Protein AF-A0A1Y3MLD2-F1 (afdb_monomer_lite)

Radius of gyration: 12.8 Å; chains: 1; bounding box: 26×33×34 Å

Secondary structure (DSSP, 8-state):
-------HHHHHHHHHHHHHHHHTT--TT---STT---HHHHHHHH--GGGHHHHHHHHHHH---TT---TTS--HHHHHHHSTT--HHHHHHHHHTT----

Structure (mmCIF, N/CA/C/O backbone):
data_AF-A0A1Y3MLD2-F1
#
_entry.id   AF-A0A1Y3MLD2-F1
#
loop_
_atom_site.group_PDB
_atom_site.id
_atom_site.type_symbol
_atom_site.label_atom_id
_atom_site.label_alt_id
_atom_site.label_comp_id
_atom_site.label_asym_id
_atom_site.label_entity_id
_atom_site.label_seq_id
_atom_site.pdbx_PDB_ins_code
_atom_site.Cartn_x
_atom_site.Cartn_y
_atom_site.Cartn_z
_atom_site.occupancy
_atom_site.B_iso_or_equiv
_atom_site.auth_seq_id
_atom_site.auth_comp_id
_atom_site.auth_asym_id
_atom_site.auth_atom_id
_atom_site.pdbx_PDB_model_num
ATOM 1 N N . MET A 1 1 ? 14.334 14.562 16.181 1.00 36.72 1 MET A N 1
ATOM 2 C CA . MET A 1 1 ? 14.515 13.951 14.849 1.00 36.72 1 MET A CA 1
ATOM 3 C C . MET A 1 1 ? 13.325 14.393 14.041 1.00 36.72 1 MET A C 1
ATOM 5 O O . MET A 1 1 ? 12.219 14.229 14.530 1.00 36.72 1 MET A O 1
ATOM 9 N N . GLU A 1 2 ? 13.577 15.101 12.945 1.00 36.31 2 GLU A N 1
ATOM 10 C CA . GLU A 1 2 ? 12.586 15.909 12.234 1.00 36.31 2 GLU A CA 1
ATOM 11 C C . GLU A 1 2 ? 11.333 15.100 11.891 1.00 36.31 2 GLU A C 1
ATOM 13 O O . GLU A 1 2 ? 11.390 14.066 11.224 1.00 36.31 2 GLU A O 1
ATOM 18 N N . ASP A 1 3 ? 10.192 15.573 12.387 1.00 42.56 3 ASP A N 1
ATOM 19 C CA . ASP A 1 3 ? 8.886 15.067 12.009 1.00 42.56 3 ASP A CA 1
ATOM 20 C C . ASP A 1 3 ? 8.695 15.315 10.510 1.00 42.56 3 ASP A C 1
ATOM 22 O O . ASP A 1 3 ? 8.206 16.361 10.096 1.00 42.56 3 ASP A O 1
ATOM 26 N N . HIS A 1 4 ? 9.042 14.340 9.664 1.00 48.03 4 HIS A N 1
ATOM 27 C CA . HIS A 1 4 ? 8.622 14.327 8.254 1.00 48.03 4 HIS A CA 1
ATOM 28 C C . HIS A 1 4 ? 7.120 14.020 8.155 1.00 48.03 4 HIS A C 1
ATOM 30 O O . HIS A 1 4 ? 6.703 13.039 7.542 1.00 48.03 4 HIS A O 1
ATOM 36 N N . HIS A 1 5 ? 6.300 14.710 8.943 1.00 54.41 5 HIS A N 1
ATOM 37 C CA . HIS A 1 5 ? 4.886 14.819 8.664 1.00 54.41 5 HIS A CA 1
ATOM 38 C C . HIS A 1 5 ? 4.828 15.680 7.414 1.00 54.41 5 HIS A C 1
ATOM 40 O O . HIS A 1 5 ? 5.000 16.897 7.484 1.00 54.41 5 HIS A O 1
ATOM 46 N N . TYR A 1 6 ? 4.738 15.031 6.256 1.00 59.78 6 TYR A N 1
ATOM 47 C CA . TYR A 1 6 ? 4.562 15.774 5.028 1.00 59.78 6 TYR A CA 1
ATOM 48 C C . TYR A 1 6 ? 3.243 16.527 5.168 1.00 59.78 6 TYR A C 1
ATOM 50 O O . TYR A 1 6 ? 2.218 15.886 5.398 1.00 59.78 6 TYR A O 1
ATOM 58 N N . PRO A 1 7 ? 3.257 17.869 5.073 1.00 61.69 7 PRO A N 1
ATOM 59 C CA . PRO A 1 7 ? 2.029 18.638 5.095 1.00 61.69 7 PRO A CA 1
ATOM 60 C C . PRO A 1 7 ? 1.053 18.035 4.089 1.00 61.69 7 PRO A C 1
ATOM 62 O O . PRO A 1 7 ? 1.474 17.583 3.020 1.00 61.69 7 PRO A O 1
ATOM 65 N N . ILE A 1 8 ? -0.243 18.058 4.388 1.00 63.00 8 ILE A N 1
ATOM 66 C CA . ILE A 1 8 ? -1.272 17.502 3.498 1.00 63.00 8 ILE A CA 1
ATOM 67 C C . ILE A 1 8 ? -1.155 18.019 2.052 1.00 63.00 8 ILE A C 1
ATOM 69 O O . ILE A 1 8 ? -1.508 17.324 1.100 1.00 63.00 8 ILE A O 1
ATOM 73 N N . ASP A 1 9 ? -0.599 19.218 1.873 1.00 67.19 9 ASP A N 1
ATOM 74 C CA . ASP A 1 9 ? -0.308 19.826 0.577 1.00 67.19 9 ASP A CA 1
ATOM 75 C C . ASP A 1 9 ? 0.797 19.101 -0.206 1.00 67.19 9 ASP A C 1
ATOM 77 O O . ASP A 1 9 ? 0.693 18.968 -1.426 1.00 67.19 9 ASP A O 1
ATOM 81 N N . VAL A 1 10 ? 1.811 18.560 0.474 1.00 71.56 10 VAL A N 1
ATOM 82 C CA . VAL A 1 10 ? 2.845 17.711 -0.136 1.00 71.56 10 VAL A CA 1
ATOM 83 C C . VAL 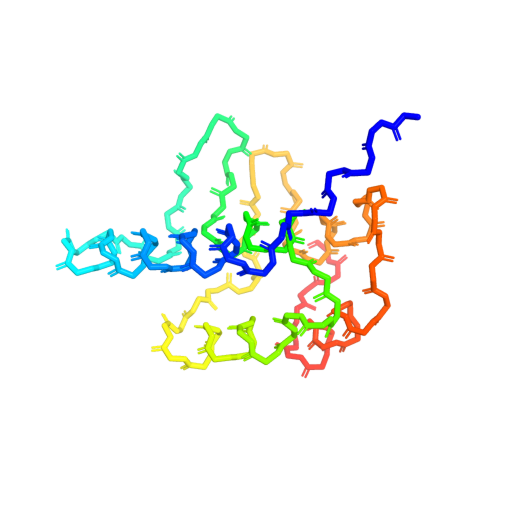A 1 10 ? 2.256 16.365 -0.547 1.00 71.56 10 VAL A C 1
ATOM 85 O O . VAL A 1 10 ? 2.512 15.916 -1.658 1.00 71.56 10 VAL A O 1
ATOM 88 N N . ILE A 1 11 ? 1.393 15.755 0.272 1.00 69.12 11 ILE A N 1
ATOM 89 C CA . ILE A 1 11 ? 0.708 14.497 -0.082 1.00 69.12 11 ILE A CA 1
ATOM 90 C C . ILE A 1 11 ? -0.225 14.702 -1.278 1.00 69.12 11 ILE A C 1
ATOM 92 O O . ILE A 1 11 ? -0.212 13.916 -2.225 1.00 69.12 11 ILE A O 1
ATOM 96 N N . LYS A 1 12 ? -0.981 15.805 -1.305 1.00 70.44 12 LYS A N 1
ATOM 97 C CA . LYS A 1 12 ? -1.774 16.199 -2.479 1.00 70.44 12 LYS A CA 1
ATOM 98 C C . LYS A 1 12 ? -0.897 16.405 -3.711 1.00 70.44 12 LYS A C 1
ATOM 100 O O . LYS A 1 12 ? -1.316 16.038 -4.808 1.00 70.44 12 LYS A O 1
ATOM 105 N N . HIS A 1 13 ? 0.297 16.975 -3.549 1.00 75.38 13 HIS A N 1
ATOM 106 C CA . HIS A 1 13 ? 1.247 17.142 -4.645 1.00 75.38 13 HIS A CA 1
ATOM 107 C C . HIS A 1 13 ? 1.775 15.796 -5.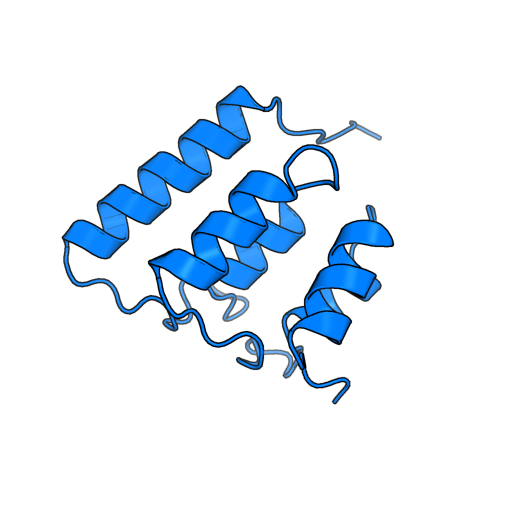149 1.00 75.38 13 HIS A C 1
ATOM 109 O O . HIS A 1 13 ? 1.773 15.582 -6.359 1.00 75.38 13 HIS A O 1
ATOM 115 N N . ILE A 1 14 ? 2.132 14.877 -4.244 1.00 72.00 14 ILE A N 1
ATOM 116 C CA . ILE A 1 14 ? 2.522 13.500 -4.570 1.00 72.00 14 ILE A CA 1
ATOM 117 C C . ILE A 1 14 ? 1.389 12.846 -5.353 1.00 72.00 14 ILE A C 1
ATOM 119 O O . ILE A 1 14 ? 1.584 12.529 -6.516 1.00 72.00 14 ILE A O 1
ATOM 123 N N . ILE A 1 15 ? 0.173 12.765 -4.805 1.00 73.12 15 ILE A N 1
ATOM 124 C CA . ILE A 1 15 ? -0.986 12.161 -5.486 1.00 73.12 15 ILE A CA 1
ATOM 125 C C . ILE A 1 15 ? -1.231 12.801 -6.856 1.00 73.12 15 ILE A C 1
ATOM 127 O O . ILE A 1 15 ? -1.522 12.096 -7.819 1.00 73.12 15 ILE A O 1
ATOM 131 N N . LYS A 1 16 ? -1.114 14.128 -6.977 1.00 78.00 16 LYS A N 1
ATOM 132 C CA . LYS A 1 16 ? -1.280 14.828 -8.256 1.00 78.00 16 LYS A CA 1
ATOM 133 C C . LYS A 1 16 ? -0.192 14.447 -9.261 1.00 78.00 16 LYS A C 1
ATOM 135 O O . LYS A 1 16 ? -0.519 14.229 -10.425 1.00 78.00 16 LYS A O 1
ATOM 140 N N . PHE A 1 17 ? 1.062 14.356 -8.827 1.00 73.75 17 PHE A N 1
ATOM 141 C CA . PHE A 1 17 ? 2.171 13.873 -9.645 1.00 73.75 17 PHE A CA 1
ATOM 142 C C . PHE A 1 17 ? 1.959 12.410 -10.053 1.00 73.75 17 PHE A C 1
ATOM 144 O O . PHE A 1 17 ? 2.048 12.097 -11.234 1.00 73.75 17 PHE A O 1
ATOM 151 N N . LEU A 1 18 ? 1.553 11.536 -9.127 1.00 70.31 18 LEU A N 1
ATOM 152 C CA . LEU A 1 18 ? 1.275 10.132 -9.431 1.00 70.31 18 LEU A CA 1
ATOM 153 C C . LEU A 1 18 ? 0.112 9.987 -10.435 1.00 70.31 18 LEU A C 1
ATOM 155 O O . LEU A 1 18 ? 0.220 9.232 -11.397 1.00 70.31 18 LEU A O 1
ATOM 159 N N . LYS A 1 19 ? -0.976 10.761 -10.278 1.00 70.06 19 LYS A N 1
ATOM 160 C CA . LYS A 1 19 ? -2.084 10.819 -11.256 1.00 70.06 19 LYS A CA 1
ATOM 161 C C . LYS A 1 19 ? -1.627 11.325 -12.620 1.00 70.06 19 LYS A C 1
ATOM 163 O O . LYS A 1 19 ? -2.137 10.874 -13.643 1.00 70.06 19 LYS A O 1
ATOM 168 N N . PHE A 1 20 ? -0.696 12.278 -12.640 1.00 75.44 20 PHE A N 1
ATOM 169 C CA . PHE A 1 20 ? -0.095 12.752 -13.878 1.00 75.44 20 PHE A CA 1
ATOM 170 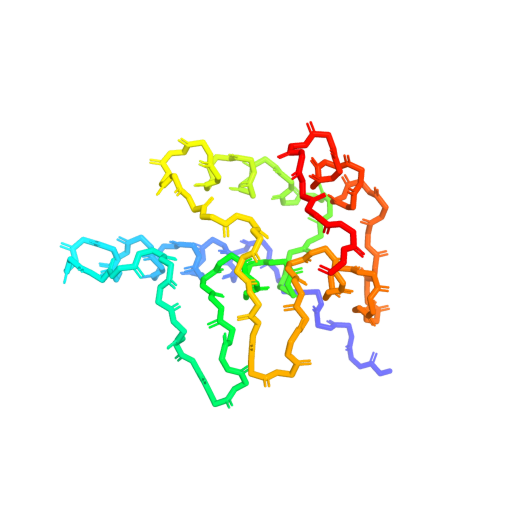C C . PHE A 1 20 ? 0.694 11.628 -14.552 1.00 75.44 20 PHE A C 1
ATOM 172 O O . PHE A 1 20 ? 0.473 11.404 -15.732 1.00 75.44 20 PHE A O 1
ATOM 179 N N . SER A 1 21 ? 1.505 10.861 -13.820 1.00 67.69 21 SER A N 1
ATOM 180 C CA . SER A 1 21 ? 2.245 9.717 -14.372 1.00 67.69 21 SER A CA 1
ATOM 181 C C . SER A 1 21 ? 1.330 8.624 -14.940 1.00 67.69 21 SER A C 1
ATOM 183 O O . SER A 1 21 ? 1.561 8.173 -16.057 1.00 67.69 21 SER A O 1
ATOM 185 N N . ILE A 1 22 ? 0.236 8.267 -14.251 1.00 68.75 22 ILE A N 1
ATOM 186 C CA . ILE A 1 22 ? -0.760 7.292 -14.754 1.00 68.75 22 ILE A CA 1
ATOM 187 C C . ILE A 1 22 ? -1.381 7.748 -16.081 1.00 68.75 22 ILE A C 1
ATOM 189 O O . ILE A 1 22 ? -1.633 6.937 -16.968 1.00 68.75 22 ILE A O 1
ATOM 193 N N . LYS A 1 23 ? -1.601 9.058 -16.255 1.00 70.19 23 LYS A N 1
ATOM 194 C CA . LYS A 1 23 ? -2.131 9.623 -17.506 1.00 70.19 23 LYS A CA 1
ATOM 195 C C . LYS A 1 23 ? -1.225 9.341 -18.715 1.00 70.19 23 LYS A C 1
ATOM 197 O O . LYS A 1 23 ? -1.726 9.328 -19.834 1.00 70.19 23 LYS A O 1
ATOM 202 N N . TYR A 1 24 ? 0.071 9.116 -18.505 1.00 76.81 24 TYR A N 1
ATOM 203 C CA . TYR A 1 24 ? 1.026 8.739 -19.554 1.00 76.81 24 TYR A CA 1
ATOM 204 C C . TYR A 1 24 ? 1.200 7.219 -19.674 1.00 76.81 24 TYR A C 1
ATOM 206 O O . TYR A 1 24 ? 2.274 6.757 -20.039 1.00 76.81 24 TYR A O 1
ATOM 214 N N . GLU A 1 25 ? 0.150 6.454 -19.359 1.00 72.81 25 GLU A N 1
ATOM 215 C CA . GLU A 1 25 ? 0.117 4.986 -19.451 1.00 72.81 25 GLU A CA 1
ATOM 216 C C . GLU A 1 25 ? 1.132 4.276 -18.540 1.00 72.81 25 GLU A C 1
ATOM 218 O O . GLU A 1 25 ? 1.434 3.101 -18.744 1.00 72.81 25 GLU A O 1
ATOM 223 N N . ALA A 1 26 ? 1.631 4.959 -17.501 1.00 76.94 26 ALA A N 1
ATOM 224 C CA . ALA A 1 26 ? 2.450 4.311 -16.486 1.00 76.94 26 ALA A CA 1
ATOM 225 C C . ALA A 1 26 ? 1.644 3.189 -15.824 1.00 76.94 26 ALA A C 1
ATOM 227 O O . ALA A 1 26 ? 0.504 3.391 -15.386 1.00 76.94 26 ALA A O 1
ATOM 228 N N . ASN A 1 27 ? 2.241 2.003 -15.744 1.00 84.12 27 ASN A N 1
ATOM 229 C CA . ASN A 1 27 ? 1.589 0.872 -15.115 1.00 84.12 27 ASN A CA 1
ATOM 230 C C . ASN A 1 27 ? 1.504 1.133 -13.601 1.00 84.12 27 ASN A C 1
ATOM 232 O O . ASN A 1 27 ? 2.512 1.318 -12.926 1.00 84.12 27 ASN A O 1
ATOM 236 N N . ILE A 1 28 ? 0.285 1.138 -13.056 1.00 84.81 28 ILE A N 1
ATOM 237 C CA . ILE A 1 28 ? 0.008 1.416 -11.635 1.00 84.81 28 ILE A CA 1
ATOM 238 C C . ILE A 1 28 ? 0.764 0.486 -10.671 1.00 84.81 28 ILE A C 1
ATOM 240 O O . ILE A 1 28 ? 1.039 0.846 -9.526 1.00 84.81 28 ILE A O 1
ATOM 244 N N . ASN A 1 29 ? 1.103 -0.699 -11.167 1.00 88.62 29 ASN A N 1
ATOM 245 C CA . ASN A 1 29 ? 1.754 -1.794 -10.466 1.00 88.62 29 ASN A CA 1
ATOM 246 C C . ASN A 1 29 ? 3.256 -1.890 -10.784 1.00 88.62 29 ASN A C 1
ATOM 248 O O . ASN A 1 29 ? 3.914 -2.855 -10.402 1.00 88.62 29 ASN A O 1
ATOM 252 N N . GLU A 1 30 ? 3.803 -0.918 -11.512 1.00 89.75 30 GLU A N 1
ATOM 253 C CA . GLU A 1 30 ? 5.224 -0.862 -11.828 1.00 89.75 30 GLU A CA 1
ATOM 254 C C . GLU A 1 30 ? 6.060 -0.595 -10.573 1.00 89.75 30 GLU A C 1
ATOM 256 O O . GLU A 1 30 ? 5.667 0.158 -9.677 1.00 89.75 30 GLU A O 1
ATOM 261 N N . LYS A 1 31 ? 7.239 -1.216 -10.530 1.00 90.75 31 LYS A N 1
ATOM 262 C CA . LYS A 1 31 ? 8.278 -0.939 -9.541 1.00 90.75 31 LYS A CA 1
ATOM 263 C C . LYS A 1 31 ? 9.076 0.271 -10.023 1.00 90.75 31 LYS A C 1
ATOM 265 O O . LYS A 1 31 ? 9.754 0.187 -11.041 1.00 90.75 31 LYS A O 1
ATOM 270 N N . ILE A 1 32 ? 8.965 1.396 -9.321 1.00 86.69 32 ILE A N 1
ATOM 271 C CA . ILE A 1 32 ? 9.357 2.718 -9.849 1.00 86.69 32 ILE A CA 1
ATOM 272 C C . ILE A 1 32 ? 10.606 3.322 -9.195 1.00 86.69 32 ILE A C 1
ATOM 274 O O . ILE A 1 32 ? 10.979 4.451 -9.512 1.00 86.69 32 ILE A O 1
ATOM 278 N N . ASN A 1 33 ? 11.245 2.611 -8.265 1.00 86.62 33 ASN A N 1
ATOM 279 C CA . ASN A 1 33 ? 12.481 3.050 -7.620 1.00 86.62 33 ASN A CA 1
ATOM 280 C C . ASN A 1 33 ? 13.443 1.877 -7.368 1.00 86.62 33 ASN A C 1
ATOM 282 O O . ASN A 1 33 ? 13.115 0.718 -7.626 1.00 86.62 33 ASN A O 1
ATOM 286 N N . ASP A 1 34 ? 14.620 2.191 -6.826 1.00 90.75 34 ASP A N 1
ATOM 287 C CA . ASP A 1 34 ? 15.693 1.222 -6.571 1.00 90.75 34 ASP A CA 1
ATOM 288 C C . ASP A 1 34 ? 15.348 0.177 -5.500 1.00 90.75 34 ASP A C 1
ATOM 290 O O . ASP A 1 34 ? 15.955 -0.888 -5.479 1.00 90.75 34 ASP A O 1
ATOM 294 N N . ASN A 1 35 ? 14.351 0.443 -4.647 1.00 89.62 35 ASN A N 1
ATOM 295 C CA . ASN A 1 35 ? 13.832 -0.527 -3.674 1.00 89.62 35 ASN A CA 1
ATOM 296 C C . ASN A 1 35 ? 12.761 -1.437 -4.288 1.00 89.62 35 ASN A C 1
ATOM 298 O O . ASN A 1 35 ? 12.278 -2.368 -3.651 1.00 89.62 35 ASN A O 1
ATOM 302 N N . GLY A 1 36 ? 12.338 -1.151 -5.518 1.00 92.50 36 GLY A N 1
ATOM 303 C CA . GLY A 1 36 ? 11.254 -1.856 -6.178 1.00 92.50 36 GLY A CA 1
ATOM 304 C C . GLY A 1 36 ? 9.877 -1.487 -5.637 1.00 92.50 36 GLY A C 1
ATOM 305 O O . GLY A 1 36 ? 8.934 -2.257 -5.803 1.00 92.50 36 GLY A O 1
ATOM 306 N N . ASP A 1 37 ? 9.749 -0.336 -4.980 1.00 91.88 37 ASP A N 1
ATOM 307 C CA . ASP A 1 37 ? 8.474 0.129 -4.453 1.00 91.88 37 ASP A CA 1
ATOM 308 C C . ASP A 1 37 ? 7.515 0.459 -5.604 1.00 91.88 37 ASP A C 1
ATOM 310 O O . ASP A 1 37 ? 7.896 1.060 -6.615 1.00 91.88 37 ASP A O 1
ATOM 314 N N . THR A 1 38 ? 6.243 0.116 -5.419 1.00 91.06 38 THR A N 1
ATOM 315 C CA . THR A 1 38 ? 5.155 0.594 -6.273 1.00 91.06 38 THR A CA 1
ATOM 316 C C . THR A 1 38 ? 4.670 1.967 -5.817 1.00 91.06 38 THR A C 1
ATOM 318 O O . THR A 1 38 ? 4.968 2.440 -4.715 1.00 91.06 38 THR A O 1
ATOM 321 N N . LEU A 1 39 ? 3.829 2.595 -6.639 1.00 87.44 39 LEU A N 1
ATOM 322 C CA . LEU A 1 39 ? 3.131 3.831 -6.276 1.00 87.44 39 LEU A CA 1
ATOM 323 C C . LEU A 1 39 ? 2.340 3.701 -4.967 1.00 87.44 39 LEU A C 1
ATOM 325 O O . LEU A 1 39 ? 2.326 4.630 -4.158 1.00 87.44 39 LEU A O 1
ATOM 329 N N . LEU A 1 40 ? 1.708 2.547 -4.738 1.00 89.19 40 LEU A N 1
ATOM 330 C CA . LEU A 1 40 ? 0.966 2.283 -3.510 1.00 89.19 40 LEU A CA 1
ATOM 331 C C . LEU A 1 40 ? 1.896 2.227 -2.295 1.00 89.19 40 LEU A C 1
ATOM 333 O O . LEU A 1 40 ? 1.594 2.845 -1.276 1.00 89.19 40 LEU A O 1
ATOM 337 N N . ILE A 1 41 ? 3.040 1.548 -2.408 1.00 89.62 41 ILE A N 1
ATOM 338 C CA . ILE A 1 41 ? 4.024 1.479 -1.323 1.00 89.62 41 ILE A CA 1
ATOM 339 C C . ILE A 1 41 ? 4.509 2.888 -0.960 1.00 89.62 41 ILE A C 1
ATOM 341 O O . ILE A 1 41 ? 4.509 3.249 0.216 1.00 89.62 41 ILE A O 1
ATOM 345 N N . LEU A 1 42 ? 4.826 3.732 -1.947 1.00 87.00 42 LEU A N 1
ATOM 346 C CA . LEU A 1 42 ? 5.221 5.122 -1.686 1.00 87.00 42 LEU A CA 1
ATOM 347 C C . LEU A 1 42 ? 4.128 5.931 -0.976 1.00 87.00 42 LEU A C 1
ATOM 349 O O . LEU A 1 42 ? 4.433 6.707 -0.069 1.00 87.00 42 LEU A O 1
ATOM 353 N N . LEU A 1 43 ? 2.859 5.743 -1.352 1.00 86.19 43 LEU A N 1
ATOM 354 C CA . LEU A 1 43 ? 1.740 6.388 -0.660 1.00 86.19 43 LEU A CA 1
ATOM 355 C C . LEU A 1 43 ? 1.665 5.956 0.805 1.00 86.19 43 LEU A C 1
ATOM 357 O O . LEU A 1 43 ? 1.479 6.810 1.667 1.00 86.19 43 LEU A O 1
ATOM 361 N N . ILE A 1 44 ? 1.858 4.671 1.098 1.00 87.81 44 ILE A N 1
ATOM 362 C CA . ILE A 1 44 ? 1.851 4.148 2.470 1.00 87.81 44 ILE A CA 1
ATOM 363 C C . ILE A 1 44 ? 3.015 4.697 3.300 1.00 87.81 44 ILE A C 1
ATOM 365 O O . ILE A 1 44 ? 2.798 5.069 4.450 1.00 87.81 44 ILE A O 1
ATOM 369 N N . LYS A 1 45 ? 4.214 4.830 2.721 1.00 85.62 45 LYS A N 1
ATOM 370 C CA . LYS A 1 45 ? 5.373 5.435 3.405 1.00 85.62 45 LYS A CA 1
ATOM 371 C C . LYS A 1 45 ? 5.168 6.927 3.709 1.00 85.62 45 LYS A C 1
ATOM 373 O O . LYS A 1 45 ? 5.674 7.437 4.706 1.00 85.62 45 LYS A O 1
ATOM 378 N N . ALA A 1 46 ? 4.437 7.641 2.850 1.00 82.38 46 ALA A N 1
ATOM 379 C CA . ALA A 1 46 ? 4.252 9.091 2.957 1.00 82.38 46 ALA A CA 1
ATOM 380 C C . ALA A 1 46 ? 3.019 9.523 3.776 1.00 82.38 46 ALA A C 1
ATOM 382 O O . ALA A 1 46 ? 3.001 10.641 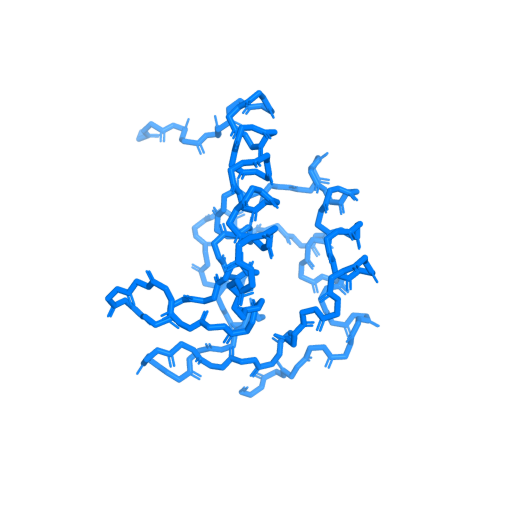4.293 1.00 82.38 46 ALA A O 1
ATOM 383 N N . CYS A 1 47 ? 1.985 8.682 3.865 1.00 81.56 47 CYS A N 1
ATOM 384 C CA . CYS A 1 47 ? 0.667 9.048 4.392 1.00 81.56 47 CYS A CA 1
ATOM 385 C C . CYS A 1 47 ? 0.410 8.521 5.805 1.00 81.56 47 CYS A C 1
ATOM 387 O O . CYS A 1 47 ? 0.809 7.415 6.149 1.00 81.56 47 CYS A O 1
ATOM 389 N N . MET A 1 48 ? -0.367 9.274 6.588 1.00 82.31 48 MET A N 1
ATOM 390 C CA . MET A 1 48 ? -0.894 8.868 7.899 1.00 82.31 48 MET A CA 1
ATOM 391 C C . MET A 1 48 ? -2.415 8.677 7.837 1.00 82.31 48 MET A C 1
ATOM 393 O O . MET A 1 48 ? -3.041 8.897 6.800 1.00 82.31 48 MET A O 1
ATOM 397 N N . SER A 1 49 ? -3.054 8.258 8.933 1.00 81.50 49 SER A N 1
ATOM 398 C CA . SER A 1 49 ? -4.505 8.000 8.937 1.00 81.50 49 SER A CA 1
ATOM 399 C C . SER A 1 49 ? -5.389 9.199 8.614 1.00 81.50 49 SER A C 1
ATOM 401 O O . SER A 1 49 ? -6.538 9.010 8.222 1.00 81.50 49 SER A O 1
ATOM 403 N N . GLU A 1 50 ? -4.882 10.418 8.748 1.00 84.81 50 GLU A N 1
ATOM 404 C CA . GLU A 1 50 ? -5.551 11.627 8.259 1.00 84.81 50 GLU A CA 1
ATOM 405 C C . GLU A 1 50 ? -5.681 11.673 6.728 1.00 84.81 50 GLU A C 1
ATOM 407 O O . GLU A 1 50 ? -6.583 12.330 6.219 1.00 84.81 50 GLU A O 1
ATOM 412 N N . ASN A 1 51 ? -4.836 10.936 6.000 1.00 84.00 51 ASN A N 1
ATOM 413 C CA . ASN A 1 51 ? -4.854 10.804 4.540 1.00 84.00 51 ASN A CA 1
ATOM 414 C C . ASN A 1 51 ? -5.473 9.467 4.098 1.00 84.00 51 ASN A C 1
ATOM 416 O O . ASN A 1 51 ? -5.316 9.031 2.956 1.00 84.00 51 ASN A O 1
ATOM 420 N N . LEU A 1 52 ? -6.148 8.762 5.012 1.00 86.25 52 LEU A N 1
ATOM 421 C CA . LEU A 1 52 ? -6.724 7.452 4.723 1.00 86.25 52 LEU A CA 1
ATOM 422 C C . LEU A 1 52 ? -7.767 7.521 3.600 1.00 86.25 52 LEU A C 1
ATOM 424 O O . LEU A 1 52 ? -7.893 6.571 2.832 1.00 86.25 52 LEU A O 1
ATOM 428 N N . GLU A 1 53 ? -8.505 8.626 3.483 1.00 87.06 53 GLU A N 1
ATOM 429 C CA . GLU A 1 53 ? -9.487 8.814 2.408 1.00 87.06 53 GLU A CA 1
ATOM 430 C C . GLU A 1 53 ? -8.832 8.931 1.029 1.00 87.06 53 GLU A C 1
ATOM 432 O O . GLU A 1 53 ? -9.363 8.435 0.036 1.00 87.06 53 GLU A O 1
ATOM 437 N N . GLU A 1 54 ? -7.650 9.528 0.952 1.00 83.81 54 GLU A N 1
ATOM 438 C CA . GLU A 1 54 ? -6.848 9.595 -0.259 1.00 83.81 54 GLU A CA 1
ATOM 439 C C . GLU A 1 54 ? -6.304 8.217 -0.646 1.00 83.81 54 GLU A C 1
ATOM 441 O O . GLU A 1 54 ? -6.415 7.835 -1.812 1.00 83.81 54 GLU A O 1
ATOM 446 N N . ILE A 1 55 ? -5.795 7.444 0.322 1.00 85.25 55 ILE A N 1
ATOM 447 C CA . ILE A 1 55 ? -5.354 6.055 0.102 1.00 85.25 55 ILE A CA 1
ATOM 448 C C . ILE A 1 55 ? -6.531 5.195 -0.382 1.00 85.25 55 ILE A C 1
ATOM 450 O O . ILE A 1 55 ? -6.400 4.440 -1.345 1.00 85.25 55 ILE A O 1
ATOM 454 N N . LYS A 1 56 ? -7.703 5.329 0.253 1.00 87.88 56 LYS A N 1
ATOM 455 C CA . LYS A 1 56 ? -8.935 4.628 -0.137 1.00 87.88 56 LYS A CA 1
ATOM 456 C C . LYS A 1 56 ? -9.306 4.907 -1.586 1.00 87.88 56 LYS A C 1
ATOM 458 O O . LYS A 1 56 ? -9.484 3.970 -2.358 1.00 87.88 56 LYS A O 1
ATOM 463 N N . LYS A 1 57 ? -9.391 6.189 -1.954 1.00 84.06 57 LYS A N 1
ATOM 464 C CA . LYS A 1 57 ? -9.687 6.611 -3.329 1.00 84.06 57 LYS A CA 1
ATOM 465 C C . LYS A 1 57 ? -8.660 6.061 -4.303 1.00 84.06 57 LYS A C 1
ATOM 467 O O . LYS A 1 57 ? -9.038 5.568 -5.352 1.00 84.06 57 LYS A O 1
ATOM 472 N N . TRP A 1 58 ? -7.377 6.094 -3.949 1.00 83.88 58 TRP A N 1
ATOM 473 C CA . TRP A 1 58 ? -6.329 5.566 -4.812 1.00 83.88 58 TRP A CA 1
ATOM 474 C C . TRP A 1 58 ? -6.544 4.090 -5.157 1.00 83.88 58 TRP A C 1
ATOM 476 O O . TRP A 1 58 ? -6.553 3.742 -6.338 1.00 83.88 58 TRP A O 1
ATOM 486 N N . LEU A 1 59 ? -6.766 3.251 -4.139 1.00 83.50 59 LEU A N 1
ATOM 487 C CA . LEU A 1 59 ? -6.996 1.816 -4.321 1.00 83.50 59 LEU A CA 1
ATOM 488 C C . LEU A 1 59 ? -8.263 1.525 -5.134 1.00 83.50 59 LEU A C 1
ATOM 490 O O . LEU A 1 59 ? -8.237 0.659 -6.003 1.00 83.50 59 LEU A O 1
ATOM 494 N N . VAL A 1 60 ? -9.353 2.252 -4.870 1.00 83.50 60 VAL A N 1
ATOM 495 C CA . VAL A 1 60 ? -10.633 2.068 -5.574 1.00 83.50 60 VAL A CA 1
ATOM 496 C C . VAL A 1 60 ? -10.546 2.531 -7.029 1.00 83.50 60 VAL A C 1
ATOM 498 O O . VAL A 1 60 ? -10.997 1.819 -7.922 1.00 83.50 60 VAL A O 1
ATOM 501 N N . ASP A 1 61 ? -9.961 3.704 -7.271 1.00 81.75 61 ASP A N 1
ATOM 502 C CA . ASP A 1 61 ? -10.003 4.358 -8.581 1.00 81.75 61 ASP A CA 1
ATOM 503 C C . ASP A 1 61 ? -8.986 3.768 -9.569 1.00 81.75 61 ASP A C 1
ATOM 505 O O . ASP A 1 61 ? -9.227 3.796 -10.774 1.00 81.75 61 ASP A O 1
ATOM 509 N N . ASN A 1 62 ? -7.840 3.268 -9.087 1.00 78.31 62 ASN A N 1
ATOM 510 C CA . ASN A 1 62 ? -6.711 2.897 -9.954 1.00 78.31 62 ASN A CA 1
ATOM 511 C C . ASN A 1 62 ? -6.442 1.388 -10.016 1.00 78.31 62 ASN A C 1
ATOM 513 O O . ASN A 1 62 ? -5.554 0.976 -10.758 1.00 78.31 62 ASN A O 1
ATOM 517 N N . GLY A 1 63 ? -7.169 0.563 -9.252 1.00 80.62 63 GLY A N 1
ATOM 518 C CA . GLY A 1 63 ? -7.012 -0.896 -9.289 1.00 80.62 63 GLY A CA 1
ATOM 519 C C . GLY A 1 63 ? -5.604 -1.376 -8.921 1.00 80.62 63 GLY A C 1
ATOM 520 O O . GLY A 1 63 ? -5.130 -2.363 -9.482 1.00 80.62 63 GLY A O 1
ATOM 521 N N . SER A 1 64 ? -4.916 -0.659 -8.024 1.00 85.31 64 SER A N 1
ATOM 522 C CA . SER A 1 64 ? -3.577 -1.037 -7.564 1.00 85.31 64 SER A CA 1
ATOM 523 C C . SER A 1 64 ? -3.599 -2.411 -6.899 1.00 85.31 64 SER A C 1
ATOM 525 O O . SER A 1 64 ? -4.448 -2.679 -6.046 1.00 85.31 64 SER A O 1
ATOM 527 N N . ASP A 1 65 ? -2.634 -3.254 -7.248 1.00 88.88 65 ASP A N 1
ATOM 528 C CA . ASP A 1 65 ? -2.433 -4.531 -6.579 1.00 88.88 65 ASP A CA 1
ATOM 529 C C . ASP A 1 65 ? -1.700 -4.301 -5.252 1.00 88.88 65 ASP A C 1
ATOM 531 O O . ASP A 1 65 ? -0.561 -3.835 -5.193 1.00 88.88 65 ASP A O 1
ATOM 535 N N . ILE A 1 66 ? -2.407 -4.605 -4.167 1.00 89.44 66 ILE A N 1
ATOM 536 C CA . ILE A 1 66 ? -1.960 -4.406 -2.790 1.00 89.44 66 ILE A CA 1
ATOM 537 C C . ILE A 1 66 ? -0.863 -5.395 -2.369 1.00 89.44 66 ILE A C 1
ATOM 539 O O . ILE A 1 66 ? -0.125 -5.117 -1.421 1.00 89.44 66 ILE A O 1
ATOM 543 N N . ASN A 1 67 ? -0.715 -6.506 -3.095 1.00 90.88 67 ASN A N 1
ATOM 544 C CA . ASN A 1 67 ? 0.153 -7.629 -2.737 1.00 90.88 67 ASN A CA 1
ATOM 545 C C . ASN A 1 67 ? 1.474 -7.655 -3.505 1.00 90.88 67 ASN A C 1
ATOM 547 O O . ASN A 1 67 ? 2.244 -8.605 -3.370 1.00 90.88 67 ASN A O 1
ATOM 551 N N . ILE A 1 68 ? 1.761 -6.625 -4.303 1.00 91.88 68 ILE A N 1
ATOM 552 C CA . ILE A 1 68 ? 3.048 -6.540 -4.986 1.00 91.88 68 ILE A CA 1
ATOM 553 C C . ILE A 1 68 ? 4.155 -6.422 -3.950 1.00 91.88 68 ILE A C 1
ATOM 555 O O . ILE A 1 68 ? 4.134 -5.550 -3.081 1.00 91.88 68 ILE A O 1
ATOM 559 N N . LYS A 1 69 ? 5.129 -7.314 -4.100 1.00 93.88 69 LYS A N 1
ATOM 560 C CA . LYS A 1 69 ? 6.365 -7.316 -3.338 1.00 93.88 69 LYS A CA 1
ATOM 561 C C . LYS A 1 69 ? 7.364 -6.340 -3.951 1.00 93.88 69 LYS A C 1
ATOM 563 O O . LYS A 1 69 ? 7.506 -6.290 -5.181 1.00 93.88 69 LYS A O 1
ATOM 568 N N . ASN A 1 70 ? 8.069 -5.590 -3.112 1.00 93.56 70 ASN A N 1
ATOM 569 C CA . ASN A 1 70 ? 9.202 -4.766 -3.534 1.00 93.56 70 ASN A CA 1
ATOM 570 C C . ASN A 1 70 ? 10.408 -5.663 -3.933 1.00 93.56 70 ASN A C 1
ATOM 572 O O . ASN A 1 70 ? 10.208 -6.822 -4.309 1.00 93.56 70 ASN A O 1
ATOM 576 N N . TYR A 1 71 ? 11.640 -5.153 -4.004 1.00 95.69 71 TYR A N 1
ATOM 577 C CA . TYR A 1 71 ? 12.815 -6.004 -4.282 1.00 95.69 71 TYR A CA 1
ATOM 578 C C . TYR A 1 71 ? 13.341 -6.761 -3.058 1.00 95.69 71 TYR A C 1
ATOM 580 O O . TYR A 1 71 ? 14.066 -7.736 -3.238 1.00 95.69 71 TYR A O 1
ATOM 588 N N . ASP A 1 72 ? 12.919 -6.370 -1.858 1.00 93.31 72 ASP A N 1
ATOM 589 C CA . ASP A 1 72 ? 13.216 -7.048 -0.593 1.00 93.31 72 ASP A CA 1
ATOM 590 C C . ASP A 1 72 ? 12.161 -8.120 -0.238 1.00 93.31 72 ASP A C 1
ATOM 592 O O . ASP A 1 72 ? 12.158 -8.661 0.861 1.00 93.31 72 ASP A O 1
ATOM 596 N N . ASP A 1 73 ? 11.273 -8.453 -1.182 1.00 93.25 73 ASP A N 1
ATOM 597 C CA . ASP A 1 73 ? 10.126 -9.359 -1.021 1.00 93.25 73 ASP A CA 1
ATOM 598 C C . ASP A 1 73 ? 9.023 -8.886 -0.044 1.00 93.25 73 ASP A C 1
ATOM 600 O O . ASP A 1 73 ? 8.083 -9.640 0.251 1.00 93.25 73 ASP A O 1
ATOM 604 N N . ASP A 1 74 ? 9.055 -7.615 0.366 1.00 92.88 74 ASP A N 1
ATOM 605 C CA . ASP A 1 74 ? 8.073 -7.006 1.264 1.00 92.88 74 ASP A CA 1
ATOM 606 C C . ASP A 1 74 ? 6.813 -6.560 0.522 1.00 92.88 74 ASP A C 1
ATOM 608 O O . ASP A 1 74 ? 6.868 -5.820 -0.466 1.00 92.88 74 ASP A O 1
ATOM 612 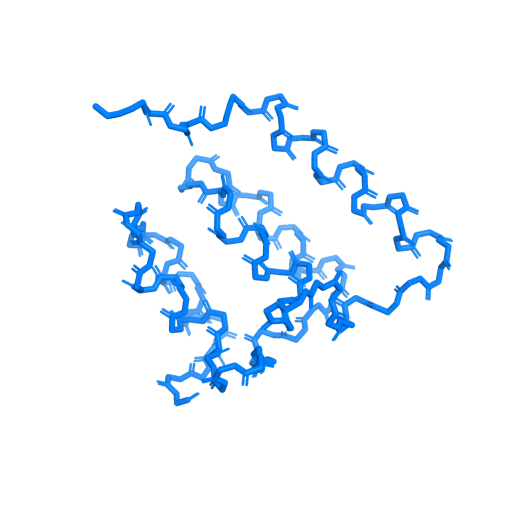N N . THR A 1 75 ? 5.647 -6.949 1.037 1.00 93.12 75 THR A N 1
ATOM 613 C CA . THR A 1 75 ? 4.353 -6.447 0.562 1.00 93.12 75 THR A CA 1
ATOM 614 C C . THR A 1 75 ? 4.041 -5.066 1.131 1.00 93.12 75 THR A C 1
ATOM 616 O O . THR A 1 75 ? 4.599 -4.627 2.139 1.00 93.12 75 THR A O 1
ATOM 619 N N . THR A 1 76 ? 3.045 -4.395 0.545 1.00 91.94 76 THR A N 1
ATOM 620 C CA . THR A 1 76 ? 2.503 -3.130 1.069 1.00 91.94 76 THR A CA 1
ATOM 621 C C . THR A 1 76 ? 2.149 -3.209 2.562 1.00 91.94 76 THR A C 1
ATOM 623 O O . THR A 1 76 ? 2.317 -2.228 3.291 1.00 91.94 76 THR A O 1
ATOM 626 N N . LEU A 1 77 ? 1.660 -4.363 3.035 1.00 93.19 77 LEU A N 1
ATOM 627 C CA . LEU A 1 77 ? 1.318 -4.563 4.443 1.00 93.19 77 LEU A CA 1
ATOM 628 C C . LEU A 1 77 ? 2.561 -4.690 5.330 1.00 93.19 77 LEU A C 1
ATOM 630 O O . LEU A 1 77 ? 2.582 -4.071 6.394 1.00 93.19 77 LEU A O 1
ATOM 634 N N . ILE A 1 78 ? 3.577 -5.445 4.898 1.00 92.75 78 ILE A N 1
ATOM 635 C CA . ILE A 1 78 ? 4.846 -5.575 5.631 1.00 92.75 78 ILE A CA 1
ATOM 636 C C . ILE A 1 78 ? 5.477 -4.193 5.801 1.00 92.75 78 ILE A C 1
ATOM 638 O O . ILE A 1 78 ? 5.717 -3.766 6.932 1.00 92.75 78 ILE A O 1
ATOM 642 N N . ILE A 1 79 ? 5.578 -3.424 4.713 1.00 91.50 79 ILE A N 1
ATOM 643 C CA . ILE A 1 79 ? 6.067 -2.043 4.763 1.00 91.50 79 ILE A CA 1
ATOM 644 C C . ILE A 1 79 ? 5.263 -1.209 5.768 1.00 91.50 79 ILE A C 1
ATOM 646 O O . ILE A 1 79 ? 5.843 -0.590 6.655 1.00 91.50 79 ILE A O 1
ATOM 650 N N . ALA A 1 80 ? 3.925 -1.225 5.709 1.00 90.25 80 ALA A N 1
ATOM 651 C CA . ALA A 1 80 ? 3.090 -0.456 6.641 1.00 90.25 80 ALA A CA 1
ATOM 652 C C . ALA A 1 80 ? 3.350 -0.791 8.126 1.00 90.25 80 ALA A C 1
ATOM 654 O O . ALA A 1 80 ? 3.143 0.063 8.994 1.00 90.25 80 ALA A O 1
ATOM 655 N N . ILE A 1 81 ? 3.756 -2.029 8.429 1.00 91.50 81 ILE A N 1
ATOM 656 C CA . ILE A 1 81 ? 4.060 -2.514 9.783 1.00 91.50 81 ILE A CA 1
ATOM 657 C C . ILE A 1 81 ? 5.466 -2.100 10.233 1.00 91.50 81 ILE A C 1
ATOM 659 O O . ILE A 1 81 ? 5.650 -1.772 11.412 1.00 91.50 81 ILE A O 1
ATOM 663 N N . GLU A 1 82 ? 6.437 -2.127 9.327 1.00 89.06 82 GLU A N 1
ATOM 664 C CA . GLU A 1 82 ? 7.839 -1.811 9.618 1.00 89.06 82 GLU A CA 1
ATOM 665 C C . GLU A 1 82 ? 8.146 -0.314 9.580 1.00 89.06 82 GLU A C 1
ATOM 667 O O . GLU A 1 82 ? 9.119 0.142 10.190 1.00 89.06 82 GLU A O 1
ATOM 672 N N . GLU A 1 83 ? 7.285 0.472 8.934 1.00 85.25 83 GLU A N 1
ATOM 673 C CA . GLU A 1 83 ? 7.426 1.917 8.893 1.00 85.25 83 GLU A CA 1
ATOM 674 C C . GLU A 1 83 ? 7.523 2.517 10.301 1.00 85.25 83 GLU A C 1
ATOM 676 O O . GLU A 1 83 ? 6.708 2.267 11.197 1.00 85.25 83 GLU A O 1
ATOM 681 N N . LYS A 1 84 ? 8.504 3.408 10.492 1.00 79.81 84 LYS A N 1
ATOM 682 C CA . LYS A 1 84 ? 8.749 4.072 11.787 1.00 79.81 84 LYS A CA 1
ATOM 683 C C . LYS A 1 84 ? 7.522 4.833 12.293 1.00 79.81 84 LYS A C 1
ATOM 685 O O . LYS A 1 84 ? 7.370 5.033 13.496 1.00 79.81 84 LYS A O 1
ATOM 690 N N . LYS A 1 85 ? 6.657 5.260 11.370 1.00 75.06 85 LYS A N 1
ATOM 691 C CA . LYS A 1 85 ? 5.406 5.982 11.626 1.00 75.06 85 LYS A CA 1
ATOM 692 C C . LYS A 1 85 ? 4.176 5.090 11.487 1.00 75.06 85 LYS A C 1
ATOM 694 O O . LYS A 1 85 ? 3.128 5.554 11.056 1.00 75.06 85 LYS A O 1
ATOM 699 N N . ARG A 1 86 ? 4.297 3.809 11.826 1.00 81.25 86 ARG A N 1
ATOM 700 C CA . ARG A 1 86 ? 3.214 2.833 11.720 1.00 81.25 86 ARG A CA 1
ATOM 701 C C . ARG A 1 86 ? 1.863 3.382 12.196 1.00 81.25 86 ARG A C 1
ATOM 703 O O . ARG A 1 86 ? 1.676 3.647 13.386 1.00 81.25 86 ARG A O 1
ATOM 710 N N . ASP A 1 87 ? 0.891 3.430 11.286 1.00 87.38 87 ASP A N 1
ATOM 711 C CA . ASP A 1 87 ? -0.484 3.823 11.592 1.00 87.38 87 ASP A CA 1
ATOM 712 C C . ASP A 1 87 ? -1.431 2.616 11.546 1.00 87.38 87 ASP A C 1
ATOM 714 O O . ASP A 1 87 ? -1.705 2.019 10.500 1.00 87.38 87 ASP A O 1
ATOM 718 N N . LEU A 1 88 ? -1.986 2.271 12.710 1.00 89.62 88 LEU A N 1
ATOM 719 C CA . LEU A 1 88 ? -2.875 1.119 12.862 1.00 89.62 88 LEU A CA 1
ATOM 720 C C . LEU A 1 88 ? -4.159 1.221 12.033 1.00 89.62 88 LEU A C 1
ATOM 722 O O . LEU A 1 88 ? -4.740 0.187 11.705 1.00 89.62 88 LEU A O 1
ATOM 726 N N . LYS A 1 89 ? -4.647 2.425 11.710 1.00 91.69 89 LYS A N 1
ATOM 727 C CA . LYS A 1 89 ? -5.846 2.568 10.870 1.00 91.69 89 LYS A CA 1
ATOM 728 C C . LYS A 1 89 ? -5.537 2.221 9.418 1.00 91.69 89 LYS A C 1
ATOM 730 O O . LYS A 1 89 ? -6.368 1.573 8.787 1.00 91.69 89 LYS A O 1
ATOM 735 N N . ILE A 1 90 ? -4.357 2.598 8.921 1.00 90.69 90 ILE A N 1
ATOM 736 C CA . ILE A 1 90 ? -3.891 2.208 7.586 1.00 90.69 90 ILE A CA 1
ATOM 737 C C . ILE A 1 90 ? -3.718 0.689 7.534 1.00 90.69 90 ILE A C 1
ATOM 739 O O . ILE A 1 90 ? -4.303 0.049 6.669 1.00 90.69 90 ILE A O 1
ATOM 743 N N . ILE A 1 91 ? -3.033 0.092 8.515 1.00 91.81 91 ILE A N 1
ATOM 744 C CA . ILE A 1 91 ? -2.854 -1.369 8.587 1.00 91.81 91 ILE A CA 1
ATOM 745 C C . ILE A 1 91 ? -4.196 -2.102 8.597 1.00 91.81 91 ILE A C 1
ATOM 747 O O . ILE A 1 91 ? -4.417 -3.005 7.795 1.00 91.81 91 ILE A O 1
ATOM 751 N N . LYS A 1 92 ? -5.125 -1.697 9.475 1.00 91.31 92 LYS A N 1
ATOM 752 C CA . LYS A 1 92 ? -6.468 -2.296 9.533 1.00 91.31 92 LYS A CA 1
ATOM 753 C C . LYS A 1 92 ? -7.190 -2.180 8.197 1.00 91.31 92 LYS A C 1
ATOM 755 O O . LYS A 1 92 ? -7.888 -3.106 7.801 1.00 91.31 92 LYS A O 1
ATOM 760 N N . TYR A 1 93 ? -7.036 -1.052 7.513 1.00 91.69 93 TYR A N 1
ATOM 761 C CA . TYR A 1 93 ? -7.631 -0.859 6.203 1.00 91.69 93 TYR A CA 1
ATOM 762 C C . TYR A 1 93 ? -7.015 -1.788 5.145 1.00 91.69 93 TYR A C 1
ATOM 764 O O . TYR A 1 93 ? -7.773 -2.419 4.413 1.00 91.69 93 TYR A O 1
ATOM 772 N N . LEU A 1 94 ? -5.687 -1.938 5.100 1.00 90.69 94 LEU A N 1
ATOM 773 C CA . LEU A 1 94 ? -5.010 -2.870 4.188 1.00 90.69 94 LEU A CA 1
ATOM 774 C C . LEU A 1 94 ? -5.462 -4.322 4.438 1.00 90.69 94 LEU A C 1
ATOM 776 O O . LEU A 1 94 ? -5.872 -5.004 3.502 1.00 90.69 94 LEU A O 1
ATOM 780 N N . ILE A 1 95 ? -5.511 -4.756 5.704 1.00 90.81 95 ILE A N 1
ATOM 781 C CA . ILE A 1 95 ? -6.006 -6.090 6.098 1.00 90.81 95 ILE A CA 1
ATOM 782 C C . ILE A 1 95 ? -7.459 -6.295 5.646 1.00 90.81 95 ILE A C 1
ATOM 784 O O . ILE A 1 95 ? -7.793 -7.317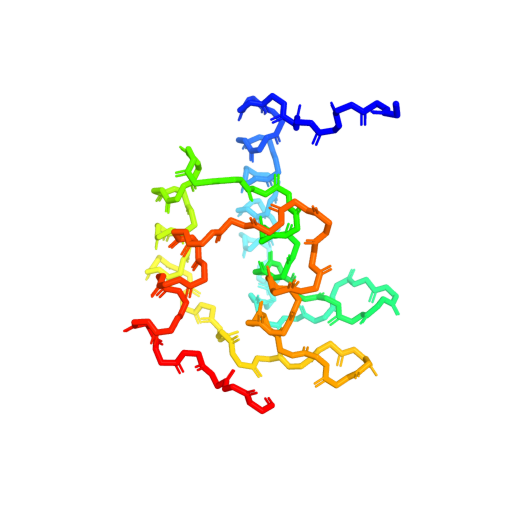 5.048 1.00 90.81 95 ILE A O 1
ATOM 788 N N . ASN A 1 96 ? -8.331 -5.308 5.878 1.00 90.44 96 ASN A N 1
ATOM 789 C CA . ASN A 1 96 ? -9.733 -5.378 5.453 1.00 90.44 96 ASN A CA 1
ATOM 790 C C . ASN A 1 96 ? -9.892 -5.445 3.924 1.00 90.44 96 ASN A C 1
ATOM 792 O O . ASN A 1 96 ? -10.903 -5.951 3.441 1.00 90.44 96 ASN A O 1
ATOM 796 N N . ASN A 1 97 ? -8.899 -4.969 3.169 1.00 87.31 97 ASN A N 1
ATOM 797 C CA . ASN A 1 97 ? -8.839 -5.066 1.710 1.00 87.31 97 ASN A CA 1
ATOM 798 C C . ASN A 1 97 ? -8.065 -6.301 1.221 1.00 87.31 97 ASN A C 1
ATOM 800 O O . ASN A 1 97 ? -7.658 -6.344 0.065 1.00 87.31 97 ASN A O 1
ATOM 804 N N . LYS A 1 98 ? -7.917 -7.329 2.071 1.00 85.62 98 LYS A N 1
ATOM 805 C CA . LYS A 1 98 ? -7.282 -8.614 1.735 1.00 85.62 98 LYS A CA 1
ATOM 806 C C . LYS A 1 98 ? -5.814 -8.480 1.306 1.00 85.62 98 LYS A C 1
ATOM 808 O O . LYS A 1 98 ? -5.356 -9.262 0.473 1.00 85.62 98 LYS A O 1
ATOM 813 N N . ALA A 1 99 ? -5.094 -7.510 1.873 1.00 83.88 99 ALA A N 1
ATOM 814 C CA . ALA A 1 99 ? -3.640 -7.500 1.787 1.00 83.88 99 ALA A CA 1
ATOM 815 C C . ALA A 1 99 ? -3.078 -8.801 2.374 1.00 83.88 99 ALA A C 1
ATOM 817 O O . ALA A 1 99 ? -3.491 -9.217 3.462 1.00 83.88 99 ALA A O 1
ATOM 818 N N . ASP A 1 100 ? -2.165 -9.430 1.644 1.00 80.94 100 ASP A N 1
ATOM 819 C CA . ASP A 1 100 ? -1.453 -10.616 2.086 1.00 80.94 100 ASP A CA 1
ATOM 820 C C . ASP A 1 100 ? -0.530 -10.246 3.247 1.00 80.94 100 ASP A C 1
ATOM 822 O O . ASP A 1 100 ? 0.087 -9.178 3.285 1.00 80.94 100 ASP A O 1
ATOM 826 N N . ILE A 1 101 ? -0.490 -11.144 4.220 1.00 73.44 101 ILE A N 1
ATOM 827 C CA . ILE A 1 101 ? 0.348 -11.043 5.409 1.00 73.44 101 ILE A CA 1
ATOM 828 C C . ILE A 1 101 ? 1.751 -11.619 5.174 1.00 73.44 101 ILE A C 1
ATOM 830 O O . ILE A 1 101 ? 2.591 -11.478 6.060 1.00 73.44 101 ILE A O 1
ATOM 834 N N . ASN A 1 102 ? 1.978 -12.277 4.027 1.00 61.72 102 ASN A N 1
ATOM 835 C CA . ASN A 1 102 ? 3.217 -12.974 3.655 1.00 61.72 102 ASN A CA 1
ATOM 836 C C . ASN A 1 102 ? 4.042 -12.245 2.587 1.00 61.72 102 ASN A C 1
ATOM 838 O O . ASN A 1 102 ? 3.472 -11.481 1.784 1.00 61.72 102 ASN A O 1
#

pLDDT: mean 81.64, std 12.14, range [36.31, 95.69]

Foldseek 3Di:
DDPLLPPVVVLVVLLVVVVVCVVVVPQQAAQDDPQRDGSLLVNLLRDEPVCVVVSVCCCVVRVYDQADATPVRDGSLNSLVPRPRRHVVNNVVSVVVVHDPD

Sequence (102 aa):
MEDHHYPIDVIKHIIKFLKFSIKYEANINEKINDNGDTLLILLIKACMSENLEEIKKWLVDNGSDINIKNYDDDTTLIIAIEEKKRDLKIIKYLINNKADIN